Protein AF-A0A915ZDE6-F1 (afdb_monomer_lite)

Sequence (93 aa):
MRNSYSEEQFNMKYQEMLDKYEPCCPYLEKRIYPSRESWTRYCISKIFTVGIESTQRVESINGVIKKLVDRGTLLKELVTAIECELDKESHYT

Secondary structure (DSSP, 8-state):
------HHHHHHHHHHHHHHTGGGHHHIIIIIGGGHHHHHHHHHHTT-GGG----HHHHHHHHHHHHH-STT--HHHHHHHHHHHHHHHHTT-

Structure (mmCIF, N/CA/C/O backbone):
data_AF-A0A915ZDE6-F1
#
_entry.id   AF-A0A915ZDE6-F1
#
loop_
_atom_site.group_PDB
_atom_site.id
_atom_site.type_symbol
_atom_site.label_atom_id
_atom_site.label_alt_id
_atom_site.label_comp_id
_atom_site.label_asym_id
_atom_site.label_entity_id
_atom_site.label_seq_id
_atom_site.pdbx_PDB_ins_code
_atom_site.Cartn_x
_atom_site.Cartn_y
_atom_site.Cartn_z
_atom_site.occupancy
_atom_site.B_iso_or_equiv
_atom_site.auth_seq_id
_atom_site.auth_comp_id
_atom_site.auth_asym_id
_atom_site.auth_atom_id
_atom_site.pdbx_PDB_model_num
ATOM 1 N N . MET A 1 1 ? 7.078 26.820 11.217 1.00 35.97 1 MET A N 1
ATOM 2 C CA . MET A 1 1 ? 7.510 25.489 11.698 1.00 35.97 1 MET A CA 1
ATOM 3 C C . MET A 1 1 ? 6.650 24.444 11.015 1.00 35.97 1 MET A C 1
ATOM 5 O O . MET A 1 1 ? 5.434 24.529 11.096 1.00 35.97 1 MET A O 1
ATOM 9 N N . ARG A 1 2 ? 7.270 23.550 10.244 1.00 40.91 2 ARG A N 1
ATOM 10 C CA . ARG A 1 2 ? 6.605 22.557 9.395 1.00 40.91 2 ARG A CA 1
ATOM 11 C C . ARG A 1 2 ? 6.395 21.290 10.230 1.00 40.91 2 ARG A C 1
ATOM 13 O O . ARG A 1 2 ? 7.374 20.648 10.581 1.00 40.91 2 ARG A O 1
ATOM 20 N N . ASN A 1 3 ? 5.136 20.962 10.517 1.00 42.56 3 ASN A N 1
ATOM 21 C CA . ASN A 1 3 ? 4.671 19.616 10.864 1.00 42.56 3 ASN A CA 1
ATOM 22 C C . ASN A 1 3 ? 5.221 18.999 12.168 1.00 42.56 3 ASN A C 1
ATOM 24 O O . ASN A 1 3 ? 5.927 17.996 12.124 1.00 42.56 3 ASN A O 1
ATOM 28 N N . SER A 1 4 ? 4.835 19.515 13.339 1.00 45.72 4 SER A N 1
ATOM 29 C CA . SER A 1 4 ? 4.837 18.695 14.563 1.00 45.72 4 SER A CA 1
ATOM 30 C C . SER A 1 4 ? 3.516 17.922 14.643 1.00 45.72 4 SER A C 1
ATOM 32 O O . SER A 1 4 ? 2.626 18.268 15.416 1.00 45.72 4 SER A O 1
ATOM 34 N N . TYR A 1 5 ? 3.336 16.932 13.773 1.00 59.47 5 TYR A N 1
ATOM 35 C CA . TYR A 1 5 ? 2.162 16.065 13.834 1.00 59.47 5 TYR A CA 1
ATOM 36 C C . TYR A 1 5 ? 2.409 14.970 14.884 1.00 59.47 5 TYR A C 1
ATOM 38 O O . TYR A 1 5 ? 3.353 14.188 14.751 1.00 59.47 5 TYR A O 1
ATOM 46 N N . SER A 1 6 ? 1.606 14.970 15.952 1.00 69.75 6 SER A N 1
ATOM 47 C CA . SER A 1 6 ? 1.748 14.077 17.107 1.00 69.75 6 SER A CA 1
ATOM 48 C C . SER A 1 6 ? 1.059 12.727 16.885 1.00 69.75 6 SER A C 1
ATOM 50 O O . SER A 1 6 ? 0.109 12.605 16.109 1.00 69.75 6 SER A O 1
ATOM 52 N N . GLU A 1 7 ? 1.522 11.707 17.607 1.00 72.44 7 GLU A N 1
ATOM 53 C CA . GLU A 1 7 ? 0.907 10.372 17.671 1.00 72.44 7 GLU A CA 1
ATOM 54 C C . GLU A 1 7 ? -0.592 10.433 18.021 1.00 72.44 7 GLU A C 1
ATOM 56 O O . GLU A 1 7 ? -1.396 9.656 17.511 1.00 72.44 7 GLU A O 1
ATOM 61 N N . GLU A 1 8 ? -0.993 11.431 18.810 1.00 78.62 8 GLU A N 1
ATOM 62 C CA . GLU A 1 8 ? -2.385 1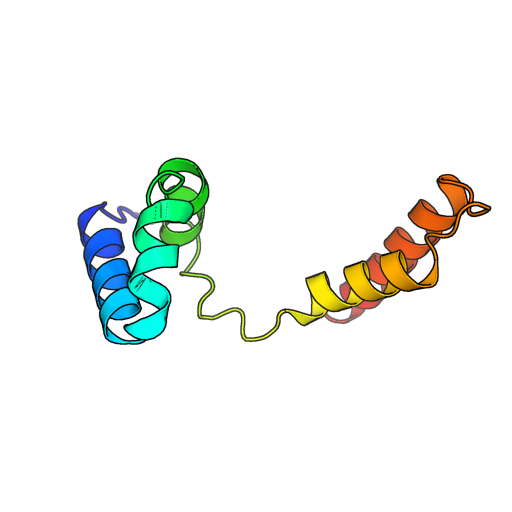1.686 19.185 1.00 78.62 8 GLU A CA 1
ATOM 63 C C . GLU A 1 8 ? -3.284 11.971 17.975 1.00 78.62 8 GLU A C 1
ATOM 65 O O . GLU A 1 8 ? -4.387 11.433 17.888 1.00 78.62 8 GLU A O 1
ATOM 70 N N . GLN A 1 9 ? -2.815 12.765 17.005 1.00 74.94 9 GLN A N 1
ATOM 71 C CA . GLN A 1 9 ? -3.611 13.072 15.812 1.00 74.94 9 GLN A CA 1
ATOM 72 C C . GLN A 1 9 ? -3.799 11.848 14.915 1.00 74.94 9 GLN A C 1
ATOM 74 O O . GLN A 1 9 ? -4.866 11.668 14.327 1.00 74.94 9 GLN A O 1
ATOM 79 N N . PHE A 1 10 ? -2.782 10.989 14.834 1.00 78.81 10 PHE A N 1
ATOM 80 C CA . PHE A 1 10 ? -2.892 9.709 14.146 1.00 78.81 10 PHE A CA 1
ATOM 81 C C . PHE A 1 10 ? -3.912 8.798 14.830 1.00 78.81 10 PHE A C 1
ATOM 83 O O . PHE A 1 10 ? -4.795 8.272 14.157 1.00 78.81 10 PHE A O 1
ATOM 90 N N . ASN A 1 11 ? -3.832 8.660 16.155 1.00 82.00 11 ASN A N 1
ATOM 91 C CA . ASN A 1 11 ? -4.749 7.815 16.916 1.00 82.00 11 ASN A CA 1
ATOM 92 C C . ASN A 1 11 ? -6.201 8.286 16.771 1.00 82.00 11 ASN A C 1
ATOM 94 O O . ASN A 1 11 ? -7.081 7.462 16.541 1.00 82.00 11 ASN A O 1
ATOM 98 N N . MET A 1 12 ? -6.446 9.600 16.804 1.00 84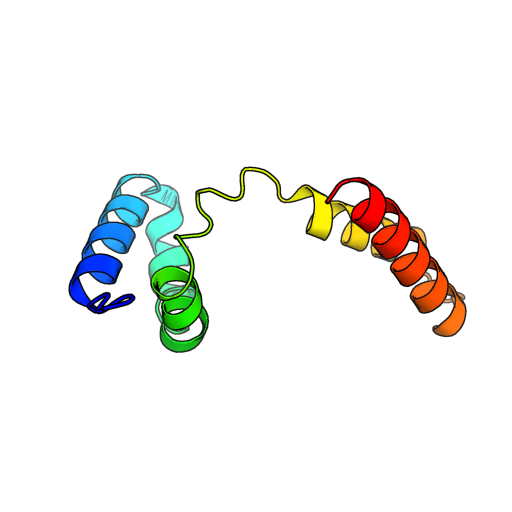.12 12 MET A N 1
ATOM 99 C CA . MET A 1 12 ? -7.774 10.170 16.566 1.00 84.12 12 MET A CA 1
ATOM 100 C C . MET A 1 12 ? -8.314 9.799 15.175 1.00 84.12 12 MET A C 1
ATOM 102 O O . MET A 1 12 ? -9.424 9.289 15.056 1.00 84.12 12 MET A O 1
ATOM 106 N N . LYS A 1 13 ? -7.510 9.982 14.119 1.00 81.31 13 LYS A N 1
ATOM 107 C CA . LYS A 1 13 ? -7.906 9.647 12.739 1.00 81.31 13 LYS A CA 1
ATOM 108 C C . LYS A 1 13 ? -8.092 8.147 12.518 1.00 81.31 13 LYS A C 1
ATOM 110 O O . LYS A 1 13 ? -8.941 7.739 11.730 1.00 81.31 13 LYS A O 1
ATOM 115 N N . TYR A 1 14 ? -7.301 7.329 13.202 1.00 83.62 14 TYR A N 1
ATOM 116 C CA . TYR A 1 14 ? -7.414 5.880 13.131 1.00 83.62 14 TYR A CA 1
ATOM 117 C C . TYR A 1 14 ? -8.697 5.380 13.807 1.00 83.62 14 TYR A C 1
ATOM 119 O O . TYR A 1 14 ? -9.364 4.511 13.256 1.00 83.62 14 TYR A O 1
ATOM 127 N N . GLN A 1 15 ? -9.095 5.973 14.937 1.00 85.81 15 GLN A N 1
ATOM 128 C CA . GLN A 1 15 ? -10.384 5.678 15.574 1.00 85.81 15 GLN A CA 1
ATOM 129 C C . GLN A 1 15 ? -11.566 6.069 14.677 1.00 85.81 15 GLN A C 1
ATOM 131 O O . GLN A 1 15 ? -12.423 5.230 14.424 1.00 85.81 15 GLN A O 1
ATOM 136 N N . GLU A 1 16 ? -11.547 7.265 14.069 1.00 86.75 16 GLU A N 1
ATOM 137 C CA . GLU A 1 16 ? -12.571 7.666 13.082 1.00 86.75 16 GLU A CA 1
ATOM 138 C C . GLU A 1 16 ? -12.701 6.647 11.926 1.00 86.75 16 GLU A C 1
ATOM 140 O O . GLU A 1 16 ? -13.792 6.412 11.401 1.00 86.75 16 GLU A O 1
ATOM 145 N N . MET A 1 17 ? -11.588 6.032 11.504 1.00 84.38 17 MET A N 1
ATOM 146 C CA . MET A 1 17 ? -11.583 5.003 10.462 1.00 84.38 17 MET A CA 1
ATOM 147 C C . MET A 1 17 ? -12.211 3.687 10.939 1.00 84.38 17 MET A C 1
ATOM 149 O O . MET A 1 17 ? -12.944 3.066 10.169 1.00 84.38 17 MET A O 1
ATOM 153 N N . LEU A 1 18 ? -11.926 3.258 12.171 1.00 86.62 18 LEU A N 1
ATOM 154 C CA . LEU A 1 18 ? -12.527 2.055 12.752 1.00 86.62 18 LEU A CA 1
ATOM 155 C C . LEU A 1 18 ? -14.045 2.218 12.883 1.00 86.62 18 LEU A C 1
ATOM 157 O O . LEU A 1 18 ? -14.783 1.346 12.432 1.00 86.62 18 LEU A O 1
ATOM 161 N N . ASP A 1 19 ? -14.504 3.371 13.370 1.00 87.88 19 ASP A N 1
ATOM 162 C CA . ASP A 1 19 ? -15.934 3.672 13.507 1.00 87.88 19 ASP A CA 1
ATOM 163 C C . ASP A 1 19 ? -16.655 3.665 12.150 1.00 87.88 19 ASP A C 1
ATOM 165 O O . ASP A 1 19 ? -17.764 3.151 12.012 1.00 87.88 19 ASP A O 1
ATOM 169 N N . LYS A 1 20 ? -16.013 4.206 11.106 1.00 88.69 20 LYS A N 1
ATOM 170 C CA . LYS A 1 20 ? -16.581 4.249 9.750 1.00 88.69 20 LYS A CA 1
ATOM 171 C C . LYS A 1 20 ? -16.637 2.875 9.077 1.00 88.69 20 LYS A C 1
ATOM 173 O O . LYS A 1 20 ? -17.501 2.643 8.231 1.00 88.69 20 LYS A O 1
ATOM 178 N N . TYR A 1 21 ? -15.702 1.986 9.406 1.00 84.81 21 TYR A N 1
ATOM 179 C CA . TYR A 1 21 ? -15.551 0.679 8.772 1.00 84.81 21 TYR A CA 1
ATOM 180 C C . TYR A 1 21 ? -15.598 -0.455 9.800 1.00 84.81 21 TYR A C 1
ATOM 182 O O . TYR A 1 21 ? -14.752 -1.352 9.772 1.00 84.81 21 TYR A O 1
ATOM 190 N N . GLU A 1 22 ? -16.630 -0.450 10.650 1.00 85.69 22 GLU A N 1
ATOM 191 C CA . GLU A 1 22 ? -16.869 -1.459 11.692 1.00 85.69 22 GLU A CA 1
ATOM 192 C C . GLU A 1 22 ? -16.694 -2.918 11.202 1.00 85.69 22 GLU A C 1
ATOM 194 O O . GLU A 1 22 ? -15.981 -3.686 11.855 1.00 85.69 22 GLU A O 1
ATOM 199 N N . PRO A 1 23 ? -17.206 -3.328 10.017 1.00 88.25 23 PRO A N 1
ATOM 200 C CA . PRO A 1 23 ? -17.031 -4.703 9.534 1.00 88.25 23 PRO A CA 1
ATOM 201 C C . PRO A 1 23 ? -15.567 -5.083 9.259 1.00 88.25 23 PRO A C 1
ATOM 203 O O . PRO A 1 23 ? -15.205 -6.260 9.265 1.00 88.25 23 PRO A O 1
ATOM 206 N N . CYS A 1 24 ? -14.717 -4.089 9.000 1.00 84.94 24 CYS A N 1
ATOM 207 C CA . CYS A 1 24 ? -13.309 -4.255 8.664 1.00 84.94 24 CYS A CA 1
ATOM 208 C C . CYS A 1 24 ? -12.386 -4.104 9.882 1.00 84.94 24 CYS A C 1
ATOM 210 O O . CYS A 1 24 ? -11.190 -4.384 9.751 1.00 84.94 24 CYS A O 1
ATOM 212 N N . CYS A 1 25 ? -12.904 -3.718 11.057 1.00 87.50 25 CYS A N 1
ATOM 213 C CA . CYS A 1 25 ? -12.123 -3.561 12.290 1.00 87.50 25 CYS A CA 1
ATOM 214 C C . CYS A 1 25 ? -11.188 -4.745 12.576 1.00 87.50 25 CYS A C 1
ATOM 216 O O . CYS A 1 25 ? -9.996 -4.508 12.784 1.00 87.50 25 CYS A O 1
ATOM 218 N N . PRO A 1 26 ? -11.628 -6.020 12.468 1.00 87.94 26 PRO A N 1
ATOM 219 C CA . PRO A 1 26 ? -10.746 -7.154 12.734 1.00 87.94 26 PRO A CA 1
ATOM 220 C C . PRO A 1 26 ? -9.510 -7.185 11.829 1.00 87.94 26 PRO A C 1
ATOM 222 O O . PRO A 1 26 ? -8.445 -7.622 12.254 1.00 87.94 26 PRO A O 1
ATOM 225 N N . TYR A 1 27 ? -9.637 -6.733 10.580 1.00 86.19 27 TYR A N 1
ATOM 226 C CA . TYR A 1 27 ? -8.529 -6.667 9.632 1.00 86.19 27 TYR A CA 1
ATOM 227 C C . TYR A 1 27 ? -7.607 -5.480 9.924 1.00 86.19 27 TYR A C 1
ATOM 229 O O . TYR A 1 27 ? -6.382 -5.632 9.937 1.00 86.19 27 TYR A O 1
ATOM 237 N N . LEU A 1 28 ? -8.195 -4.310 10.178 1.00 84.31 28 LEU A N 1
ATOM 238 C CA . LEU A 1 28 ? -7.460 -3.084 10.471 1.00 84.31 28 LEU A CA 1
ATOM 239 C C . LEU A 1 28 ? -6.616 -3.256 11.739 1.00 84.31 28 LEU A C 1
ATOM 241 O O . LEU A 1 28 ? -5.403 -3.061 11.712 1.00 84.31 28 LEU A O 1
ATOM 245 N N . GLU A 1 29 ? -7.210 -3.747 12.821 1.00 86.62 29 GLU A N 1
ATOM 246 C CA . GLU A 1 29 ? -6.507 -3.941 14.088 1.00 86.62 29 GLU A CA 1
ATOM 247 C C . GLU A 1 29 ? -5.482 -5.076 14.045 1.00 86.62 29 GLU A C 1
ATOM 249 O O . GLU A 1 29 ? -4.374 -4.917 14.552 1.00 86.62 29 GLU A O 1
ATOM 254 N N . LYS A 1 30 ? -5.808 -6.223 13.434 1.00 86.88 30 LYS A N 1
ATOM 255 C CA . LYS A 1 30 ? -4.914 -7.394 13.484 1.00 86.88 30 LYS A CA 1
ATOM 256 C C . LYS A 1 30 ? -3.807 -7.367 12.443 1.00 86.88 30 LYS A C 1
ATOM 258 O O . LYS A 1 30 ? -2.776 -7.998 12.654 1.00 86.88 30 LYS A O 1
ATOM 263 N N . ARG A 1 31 ? -4.012 -6.698 11.305 1.00 83.88 31 ARG A N 1
ATOM 264 C CA . ARG A 1 31 ? -3.071 -6.741 10.173 1.00 83.88 31 ARG A CA 1
ATOM 265 C C . ARG A 1 31 ? -2.421 -5.395 9.888 1.00 83.88 31 ARG A C 1
ATOM 267 O O . ARG A 1 31 ? -1.236 -5.354 9.567 1.00 83.88 31 ARG A O 1
ATOM 274 N N . ILE A 1 32 ? -3.175 -4.306 10.011 1.00 82.38 32 ILE A N 1
ATOM 275 C CA . ILE A 1 32 ? -2.703 -2.971 9.630 1.00 82.38 32 ILE A CA 1
ATOM 276 C C . ILE A 1 32 ? -2.027 -2.277 10.819 1.00 82.38 32 ILE A C 1
ATOM 278 O O . ILE A 1 32 ? -0.878 -1.853 10.697 1.00 82.38 32 ILE A O 1
ATOM 282 N N . TYR A 1 33 ? -2.653 -2.259 11.998 1.00 83.12 33 TYR A N 1
ATOM 283 C CA . TYR A 1 33 ? -2.109 -1.611 13.200 1.00 83.12 33 TYR A CA 1
ATOM 284 C C . TYR A 1 33 ? -0.733 -2.123 13.686 1.00 83.12 33 TYR A C 1
ATOM 286 O O . TYR A 1 33 ? 0.071 -1.307 14.152 1.00 83.12 33 TYR A O 1
ATOM 294 N N . PRO A 1 34 ? -0.377 -3.421 13.569 1.00 85.75 34 PRO A N 1
ATOM 295 C CA . PRO A 1 34 ? 0.951 -3.896 13.965 1.00 85.75 34 PRO A CA 1
ATOM 296 C C . PRO A 1 34 ? 2.077 -3.341 13.090 1.00 85.75 34 PRO A C 1
ATOM 298 O O . PRO A 1 34 ? 3.196 -3.186 13.562 1.00 85.75 34 PRO A O 1
ATOM 301 N N . SER A 1 35 ? 1.783 -2.998 11.831 1.00 79.81 35 SER A N 1
ATOM 302 C CA . SER A 1 35 ? 2.752 -2.389 10.911 1.00 79.81 35 SER A CA 1
ATOM 303 C C . SER A 1 35 ? 2.711 -0.858 10.925 1.00 79.81 35 SER A C 1
ATOM 305 O O . SER A 1 35 ? 3.335 -0.230 10.067 1.00 79.81 35 SER A O 1
ATOM 307 N N . ARG A 1 36 ? 2.004 -0.248 11.894 1.00 76.88 36 ARG A N 1
ATOM 308 C CA . ARG A 1 36 ? 1.755 1.200 11.934 1.00 76.88 36 ARG A CA 1
ATOM 309 C C . ARG A 1 36 ? 3.010 2.024 11.778 1.00 76.88 36 ARG A C 1
ATOM 311 O O . ARG A 1 36 ? 3.052 2.851 10.891 1.00 76.88 36 ARG A O 1
ATOM 318 N N . GLU A 1 37 ? 4.100 1.716 12.462 1.00 72.00 37 GLU A N 1
ATOM 319 C CA . GLU A 1 37 ? 5.337 2.501 12.349 1.00 72.00 37 GLU A CA 1
ATOM 320 C C . GLU A 1 37 ? 5.865 2.655 10.905 1.00 72.00 37 GLU A C 1
ATOM 322 O O . GLU A 1 37 ? 6.446 3.692 10.571 1.00 72.00 37 GLU A O 1
ATOM 327 N N . SER A 1 38 ? 5.604 1.680 10.023 1.00 69.19 38 SER A N 1
ATOM 328 C CA . SER A 1 38 ? 5.996 1.721 8.607 1.00 69.19 38 SER A CA 1
ATOM 329 C C . SER A 1 38 ? 5.142 2.665 7.750 1.00 69.19 38 SER A C 1
ATOM 331 O O . SER A 1 38 ? 5.652 3.234 6.787 1.00 69.19 38 SER A O 1
ATOM 333 N N . TRP A 1 39 ? 3.865 2.873 8.084 1.00 65.25 39 TRP A N 1
ATOM 334 C CA . TRP A 1 39 ? 2.934 3.714 7.309 1.00 65.25 39 TRP A CA 1
ATOM 335 C C . TRP A 1 39 ? 2.426 4.944 8.069 1.00 65.25 39 TRP A C 1
ATOM 337 O O . TRP A 1 39 ? 1.945 5.890 7.454 1.00 65.25 39 TRP A O 1
ATOM 347 N N . THR A 1 40 ? 2.606 4.997 9.384 1.00 63.47 40 THR A N 1
ATOM 348 C CA . THR A 1 40 ? 2.302 6.122 10.268 1.00 63.47 40 THR A CA 1
ATOM 349 C C . THR A 1 40 ? 3.172 7.311 9.891 1.00 63.47 40 THR A C 1
ATOM 351 O O . THR A 1 40 ? 2.640 8.394 9.689 1.00 63.47 40 THR A O 1
ATOM 354 N N . ARG A 1 41 ? 4.481 7.128 9.642 1.00 58.84 41 ARG A N 1
ATOM 355 C CA . ARG A 1 41 ? 5.328 8.212 9.102 1.00 58.84 41 ARG A CA 1
ATOM 356 C C . ARG A 1 41 ? 4.807 8.742 7.768 1.00 58.84 41 ARG A C 1
ATOM 358 O O . ARG A 1 41 ? 4.870 9.944 7.540 1.00 58.84 41 ARG A O 1
ATOM 365 N N . TYR A 1 42 ? 4.274 7.880 6.904 1.00 52.19 42 TYR A N 1
ATOM 366 C CA . TYR A 1 42 ? 3.686 8.291 5.630 1.00 52.19 42 TYR A CA 1
ATOM 367 C C . TYR A 1 42 ? 2.354 9.035 5.829 1.00 52.19 42 TYR A C 1
ATOM 369 O O . TYR A 1 42 ? 2.234 10.149 5.335 1.00 52.19 42 TYR A O 1
ATOM 377 N N . CYS A 1 43 ? 1.426 8.500 6.634 1.00 52.50 43 CYS A N 1
ATOM 378 C CA . CYS A 1 43 ? 0.137 9.124 6.977 1.00 52.50 43 CYS A CA 1
ATOM 379 C C . CYS A 1 43 ? 0.275 10.480 7.681 1.00 52.50 43 CYS A C 1
ATOM 381 O O . CYS A 1 43 ? -0.586 11.343 7.534 1.00 52.50 43 CYS A O 1
ATOM 383 N N . ILE A 1 44 ? 1.336 10.643 8.473 1.00 54.19 44 ILE A N 1
ATOM 384 C CA . ILE A 1 44 ? 1.604 11.829 9.287 1.00 54.19 44 ILE A CA 1
ATOM 385 C C . ILE A 1 44 ? 2.431 12.873 8.511 1.00 54.19 44 ILE A C 1
ATOM 387 O O . ILE A 1 44 ? 2.197 14.069 8.652 1.00 54.19 44 ILE A O 1
ATOM 391 N N . SER A 1 45 ? 3.409 12.468 7.687 1.00 53.44 45 SER A N 1
ATOM 392 C CA . SER A 1 45 ? 4.309 13.413 6.988 1.00 53.44 45 SER A CA 1
ATOM 393 C C . SER A 1 45 ? 3.742 13.970 5.684 1.00 53.44 45 SER A C 1
ATOM 395 O O . SER A 1 45 ? 4.094 15.083 5.280 1.00 53.44 45 SER A O 1
ATOM 397 N N . LYS A 1 46 ? 2.845 13.228 5.037 1.00 47.25 46 LYS A N 1
ATOM 398 C CA . LYS A 1 46 ? 2.034 13.694 3.923 1.00 47.25 46 LYS A CA 1
ATOM 399 C C . LYS A 1 46 ? 0.607 13.314 4.251 1.00 47.25 46 LYS A C 1
ATOM 401 O O . LYS A 1 46 ? 0.332 12.133 4.391 1.00 47.25 46 LYS A O 1
ATOM 406 N N . ILE A 1 47 ? -0.239 14.333 4.403 1.00 44.75 47 ILE A N 1
ATOM 407 C CA . ILE A 1 47 ? -1.697 14.302 4.242 1.00 44.75 47 ILE A CA 1
ATOM 408 C C . ILE A 1 47 ? -2.181 12.879 3.969 1.00 44.75 47 ILE A C 1
ATOM 410 O O . ILE A 1 47 ? -2.032 12.390 2.849 1.00 44.75 47 ILE A O 1
ATOM 414 N N . PHE A 1 48 ? -2.660 12.226 5.026 1.00 43.28 48 PHE A N 1
ATOM 415 C CA . PHE A 1 48 ? -3.492 11.033 4.996 1.00 43.28 48 PHE A CA 1
ATOM 416 C C . PHE A 1 48 ? -4.043 10.778 3.586 1.00 43.28 48 PHE A C 1
ATOM 418 O O . PHE A 1 48 ? -4.856 11.547 3.070 1.00 43.28 48 PHE A O 1
ATOM 425 N N . THR A 1 49 ? -3.570 9.714 2.944 1.00 48.94 49 THR A N 1
ATOM 426 C CA . THR A 1 49 ? -3.921 9.298 1.575 1.00 48.94 49 THR A CA 1
ATOM 427 C C . THR A 1 49 ? -5.376 8.841 1.433 1.00 48.94 49 THR A C 1
ATOM 429 O O . THR A 1 49 ? -5.726 8.149 0.491 1.00 48.94 49 THR A O 1
ATOM 432 N N . VAL A 1 50 ? -6.257 9.300 2.319 1.00 46.84 50 VAL A N 1
ATOM 433 C CA . VAL A 1 50 ? -7.710 9.349 2.114 1.00 46.84 50 VAL A CA 1
ATOM 434 C C . VAL A 1 50 ? -8.121 10.504 1.195 1.00 46.84 50 VAL A C 1
ATOM 436 O O . VAL A 1 50 ? -9.287 10.613 0.844 1.00 46.84 50 VAL A O 1
ATOM 439 N N . GLY A 1 51 ? -7.167 11.333 0.754 1.00 40.28 51 GLY A N 1
ATOM 440 C CA . GLY A 1 51 ? -7.335 12.242 -0.385 1.00 40.28 51 GLY A CA 1
ATOM 441 C C . GLY A 1 51 ? -6.787 11.717 -1.719 1.00 40.28 51 GLY A C 1
ATOM 442 O O . GLY A 1 51 ? -6.897 12.416 -2.721 1.00 40.28 51 GLY A O 1
ATOM 443 N N . ILE A 1 52 ? -6.178 10.521 -1.771 1.00 53.09 52 ILE A N 1
ATOM 444 C CA . ILE A 1 52 ? -5.947 9.859 -3.063 1.00 53.09 52 ILE A CA 1
ATOM 445 C C . ILE A 1 52 ? -7.285 9.236 -3.451 1.00 53.09 52 ILE A C 1
ATOM 447 O O . ILE A 1 52 ? -7.608 8.122 -3.054 1.00 53.09 52 ILE A O 1
ATOM 451 N N . GLU A 1 53 ? -8.077 9.985 -4.212 1.00 53.16 53 GLU A N 1
ATOM 452 C CA . GLU A 1 53 ? -9.356 9.518 -4.766 1.00 53.16 53 GLU A CA 1
ATOM 453 C C . GLU A 1 53 ? -9.170 8.428 -5.829 1.00 53.16 53 GLU A C 1
ATOM 455 O O . GLU A 1 53 ? -10.139 7.843 -6.305 1.00 53.16 53 GLU A O 1
ATOM 460 N N . SER A 1 54 ? -7.923 8.159 -6.221 1.00 58.97 54 SER A N 1
ATOM 461 C CA . SER A 1 54 ? -7.622 7.361 -7.392 1.00 58.97 54 SER A CA 1
ATOM 462 C C . SER A 1 54 ? -6.494 6.364 -7.146 1.00 58.97 54 SER A C 1
ATOM 464 O O . SER A 1 54 ? -5.320 6.709 -7.012 1.00 58.97 54 SER A O 1
ATOM 466 N N . THR A 1 55 ? -6.856 5.086 -7.155 1.00 74.88 55 THR A N 1
ATOM 467 C CA . THR A 1 55 ? -5.941 3.945 -7.280 1.00 74.88 55 THR A CA 1
ATOM 468 C C . THR A 1 55 ? -5.430 3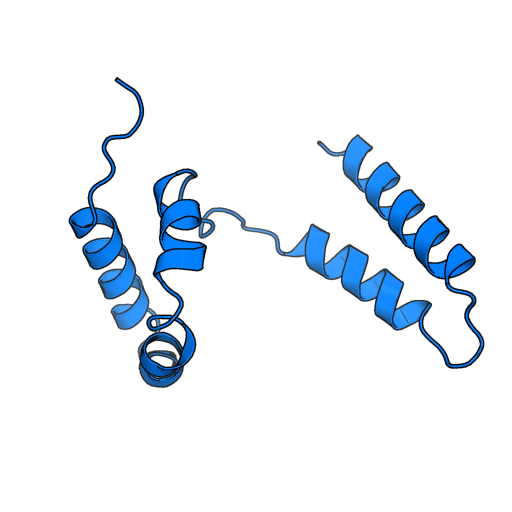.764 -8.714 1.00 74.88 55 THR A C 1
ATOM 470 O O . THR A 1 55 ? -4.633 2.859 -8.958 1.00 74.88 55 THR A O 1
ATOM 473 N N . GLN A 1 56 ? -5.823 4.638 -9.651 1.00 72.50 56 GLN A N 1
ATOM 474 C CA . GLN A 1 56 ? -5.605 4.515 -11.096 1.00 72.50 56 GLN A CA 1
ATOM 475 C C . GLN A 1 56 ? -4.156 4.245 -11.481 1.00 72.50 56 GLN A C 1
ATOM 477 O O . GLN A 1 56 ? -3.921 3.408 -12.341 1.00 72.50 56 GLN A O 1
ATOM 482 N N . ARG A 1 57 ? -3.182 4.880 -10.823 1.00 76.81 57 ARG A N 1
ATOM 483 C CA . ARG A 1 57 ? -1.762 4.643 -11.116 1.00 76.81 57 ARG A CA 1
ATOM 484 C C . ARG A 1 57 ? -1.325 3.215 -10.790 1.00 76.81 57 ARG A C 1
ATOM 486 O O . ARG A 1 57 ? -0.705 2.521 -11.591 1.00 76.81 57 ARG A O 1
ATOM 493 N N . VAL A 1 58 ? -1.688 2.743 -9.600 1.00 79.56 58 VAL A N 1
ATOM 494 C CA . VAL A 1 58 ? -1.377 1.375 -9.162 1.00 79.56 58 VAL A CA 1
ATOM 495 C C . VAL A 1 58 ? -2.175 0.357 -9.980 1.00 79.56 58 VAL A C 1
ATOM 497 O O . VAL A 1 58 ? -1.655 -0.700 -10.330 1.00 79.56 58 VAL A O 1
ATOM 500 N N . GLU A 1 59 ? -3.423 0.669 -10.320 1.00 82.00 59 GLU A N 1
ATOM 501 C CA . GLU A 1 59 ? -4.278 -0.178 -11.151 1.00 82.00 59 GLU A CA 1
ATOM 502 C C . GLU A 1 59 ? -3.813 -0.251 -12.607 1.00 82.00 59 GLU A C 1
ATOM 504 O O . GLU A 1 59 ? -3.841 -1.342 -13.176 1.00 82.00 59 GLU A O 1
ATOM 509 N N . SER A 1 60 ? -3.328 0.852 -13.183 1.00 82.69 60 SER A N 1
ATOM 510 C CA . SER A 1 60 ? -2.778 0.896 -14.540 1.00 82.69 60 SER A CA 1
ATOM 511 C C . SER A 1 60 ? -1.548 -0.002 -14.651 1.00 82.69 60 SER A C 1
ATOM 513 O O . SER A 1 60 ? -1.527 -0.944 -15.450 1.00 82.69 60 SER A O 1
ATOM 515 N N . ILE A 1 61 ? -0.579 0.177 -13.746 1.00 83.94 61 ILE A N 1
ATOM 516 C CA . ILE A 1 61 ? 0.631 -0.654 -1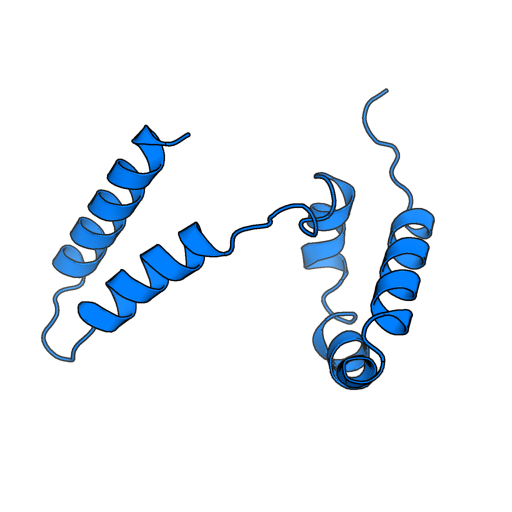3.684 1.00 83.94 61 ILE A CA 1
ATOM 517 C C . ILE A 1 61 ? 0.270 -2.127 -13.445 1.00 83.94 61 ILE A C 1
ATOM 519 O O . ILE A 1 61 ? 0.772 -3.016 -14.135 1.00 83.94 61 ILE A O 1
ATOM 523 N N . ASN A 1 62 ? -0.653 -2.415 -12.522 1.00 85.50 62 ASN A N 1
ATOM 524 C CA . ASN A 1 62 ? -1.120 -3.784 -12.288 1.00 85.50 62 ASN A CA 1
ATOM 525 C C . ASN A 1 62 ? -1.833 -4.380 -13.510 1.00 85.50 62 ASN A C 1
ATOM 527 O O . ASN A 1 62 ? -1.753 -5.588 -13.735 1.00 85.50 62 ASN A O 1
ATOM 531 N N . GLY A 1 63 ? -2.526 -3.563 -14.302 1.00 85.31 63 GLY A N 1
ATOM 532 C CA . GLY A 1 63 ? -3.130 -3.964 -15.567 1.00 85.31 63 GLY A CA 1
ATOM 533 C C . GLY A 1 63 ? -2.083 -4.361 -16.606 1.00 85.31 63 GLY A C 1
ATOM 534 O O . GLY A 1 63 ? -2.230 -5.403 -17.243 1.00 85.31 63 GLY A O 1
ATOM 535 N N . VAL A 1 64 ? -1.005 -3.583 -16.735 1.00 84.44 64 VAL A N 1
ATOM 536 C CA . VAL A 1 64 ? 0.136 -3.896 -17.613 1.00 84.44 64 VAL A CA 1
ATOM 537 C C . VAL A 1 64 ? 0.797 -5.206 -17.191 1.00 84.44 64 VAL A C 1
ATOM 539 O O . VAL A 1 64 ? 0.962 -6.103 -18.016 1.00 84.44 64 VAL A O 1
ATOM 542 N N . ILE A 1 65 ? 1.083 -5.365 -15.897 1.00 85.25 65 ILE A N 1
ATOM 543 C CA . ILE A 1 65 ? 1.687 -6.586 -15.348 1.00 85.25 65 ILE A CA 1
ATOM 544 C C . ILE A 1 65 ? 0.793 -7.800 -15.618 1.00 85.25 65 ILE A C 1
ATOM 546 O O . ILE A 1 65 ? 1.268 -8.803 -16.135 1.00 85.25 65 ILE A O 1
ATOM 550 N N . LYS A 1 66 ? -0.512 -7.721 -15.339 1.00 86.62 66 LYS A N 1
ATOM 551 C CA . LYS A 1 66 ? -1.436 -8.845 -15.574 1.00 86.62 66 LYS A CA 1
ATOM 552 C C . LYS A 1 66 ? -1.592 -9.208 -17.051 1.00 86.62 66 LYS A C 1
ATOM 554 O O . LYS A 1 66 ? -1.843 -10.369 -17.350 1.00 86.62 66 LYS A O 1
ATOM 559 N N . LYS A 1 67 ? -1.491 -8.234 -17.961 1.00 83.94 67 LYS A N 1
ATOM 560 C CA . LYS A 1 67 ? -1.589 -8.471 -19.411 1.00 83.94 67 LYS A CA 1
ATOM 561 C C . LYS A 1 67 ? -0.319 -9.072 -19.993 1.00 83.94 67 LYS A C 1
ATOM 563 O O . LYS A 1 67 ? -0.406 -9.862 -20.924 1.00 83.94 67 LYS A O 1
ATOM 568 N N . LEU A 1 68 ? 0.837 -8.644 -19.494 1.00 81.69 68 LEU A N 1
ATOM 569 C CA . LEU A 1 68 ? 2.119 -8.977 -20.101 1.00 81.69 68 LEU A CA 1
ATOM 570 C C . LEU A 1 68 ? 2.838 -10.113 -19.400 1.00 81.69 68 LEU A C 1
ATOM 572 O O . LEU A 1 68 ? 3.616 -10.783 -20.056 1.00 81.69 68 LEU A O 1
ATOM 576 N N . VAL A 1 69 ? 2.622 -10.355 -18.108 1.00 82.62 69 VAL A N 1
ATOM 577 C CA . VAL A 1 69 ? 3.287 -11.458 -17.409 1.00 82.62 69 VAL A CA 1
ATOM 578 C C . VAL A 1 69 ? 2.612 -12.780 -17.769 1.00 82.62 69 VAL A C 1
ATOM 580 O O . VAL A 1 69 ? 1.584 -13.143 -17.204 1.00 82.62 69 VAL A O 1
ATOM 583 N N . ASP A 1 70 ? 3.240 -13.513 -18.685 1.00 82.38 70 ASP A N 1
ATOM 584 C CA . ASP A 1 70 ? 2.983 -14.924 -18.966 1.00 82.38 70 ASP A CA 1
ATOM 585 C C . ASP A 1 70 ? 4.309 -15.709 -18.903 1.00 82.38 70 ASP A C 1
ATOM 587 O O . ASP A 1 70 ? 5.392 -15.129 -18.803 1.00 82.38 70 ASP A O 1
ATOM 591 N N . ARG A 1 71 ? 4.250 -17.045 -18.951 1.00 70.12 71 ARG A N 1
ATOM 592 C CA . ARG A 1 71 ? 5.418 -17.939 -18.848 1.00 70.12 71 ARG A CA 1
ATOM 593 C C . ARG A 1 71 ? 6.512 -17.666 -19.890 1.00 70.12 71 ARG A C 1
ATOM 595 O O . ARG A 1 71 ? 7.644 -18.085 -19.669 1.00 70.12 71 ARG A O 1
ATOM 602 N N . GLY A 1 72 ? 6.184 -17.015 -21.007 1.00 77.44 72 GLY A N 1
ATOM 603 C CA . GLY A 1 72 ? 7.116 -16.705 -22.096 1.00 77.44 72 GLY A CA 1
ATOM 604 C C . GLY A 1 72 ? 7.662 -15.274 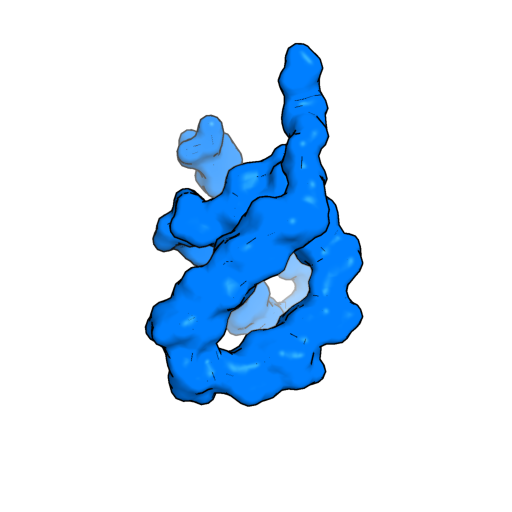-22.115 1.00 77.44 72 GLY A C 1
ATOM 605 O O . GLY A 1 72 ? 8.531 -14.986 -22.934 1.00 77.44 72 GLY A O 1
ATOM 606 N N . THR A 1 73 ? 7.175 -14.380 -21.253 1.00 81.38 73 THR A N 1
ATOM 607 C CA . THR A 1 73 ? 7.512 -12.953 -21.333 1.00 81.38 73 THR A CA 1
ATOM 608 C C . THR A 1 73 ? 8.907 -12.687 -20.792 1.00 81.38 73 THR A C 1
ATOM 610 O O . THR A 1 73 ? 9.238 -13.064 -19.664 1.00 81.38 73 THR A O 1
ATOM 613 N N . LEU A 1 74 ? 9.736 -11.996 -21.574 1.00 86.88 74 LEU A N 1
ATOM 614 C CA . LEU A 1 74 ? 11.073 -11.630 -21.127 1.00 86.88 74 LEU A CA 1
ATOM 615 C C . LEU A 1 74 ? 10.994 -10.458 -20.148 1.00 86.88 74 LEU A C 1
ATOM 617 O O . LEU A 1 74 ? 10.265 -9.492 -20.360 1.00 86.88 74 LEU A O 1
ATOM 621 N N . LEU A 1 75 ? 11.829 -10.486 -19.107 1.00 83.94 75 LEU A N 1
ATOM 622 C CA . LEU A 1 75 ? 11.878 -9.414 -18.107 1.00 83.94 75 LEU A CA 1
ATOM 623 C C . LEU A 1 75 ? 12.093 -8.028 -18.742 1.00 83.94 75 LEU A C 1
ATOM 625 O O . LEU A 1 75 ? 11.475 -7.059 -18.316 1.00 83.94 75 LEU A O 1
ATOM 629 N N . LYS A 1 76 ? 12.913 -7.944 -19.798 1.00 88.44 76 LYS A N 1
ATOM 630 C CA . LYS A 1 76 ? 13.135 -6.696 -20.545 1.00 88.44 76 LYS A CA 1
ATOM 631 C C . LYS A 1 76 ? 11.846 -6.138 -21.163 1.00 88.44 76 LYS A C 1
ATOM 633 O O . LYS A 1 76 ? 11.649 -4.935 -21.150 1.00 88.44 76 LYS A O 1
ATOM 638 N N . GLU A 1 77 ? 10.964 -7.002 -21.668 1.00 85.19 77 GLU A N 1
ATOM 639 C CA . GLU A 1 77 ? 9.713 -6.600 -22.325 1.00 85.19 77 GLU A CA 1
ATOM 640 C C . GLU A 1 77 ? 8.722 -6.064 -21.295 1.00 85.19 77 GLU A C 1
ATOM 642 O O . GLU A 1 77 ? 8.058 -5.056 -21.530 1.00 85.19 77 GLU A O 1
ATOM 647 N N . LEU A 1 78 ? 8.687 -6.694 -20.117 1.00 86.19 78 LEU A N 1
ATOM 648 C CA . LEU A 1 78 ? 7.894 -6.221 -18.990 1.00 86.19 78 LEU A CA 1
ATOM 649 C C . LEU A 1 78 ? 8.375 -4.852 -18.492 1.00 86.19 78 LEU A C 1
ATOM 651 O O . LEU A 1 78 ? 7.553 -3.966 -18.271 1.00 86.19 78 LEU A O 1
ATOM 655 N N . VAL A 1 79 ? 9.691 -4.668 -18.336 1.00 86.12 79 VAL A N 1
ATOM 656 C CA . VAL A 1 79 ? 10.277 -3.394 -17.886 1.00 86.12 79 VAL A CA 1
ATOM 657 C C . VAL A 1 79 ? 9.967 -2.276 -18.878 1.00 86.12 79 VAL A C 1
ATOM 659 O O . VAL A 1 79 ? 9.418 -1.258 -18.470 1.00 86.12 79 VAL A O 1
ATOM 662 N N . THR A 1 80 ? 10.198 -2.494 -20.177 1.00 89.19 80 THR A N 1
ATOM 663 C CA . THR A 1 80 ? 9.899 -1.493 -21.213 1.00 89.19 80 THR A CA 1
ATOM 664 C C . THR A 1 80 ? 8.419 -1.105 -21.238 1.00 89.19 80 THR A C 1
ATOM 666 O O . THR A 1 80 ? 8.082 0.061 -21.436 1.00 89.19 80 THR A O 1
ATOM 669 N N . ALA A 1 81 ? 7.510 -2.055 -21.016 1.00 85.00 81 ALA A N 1
ATOM 670 C CA . ALA A 1 81 ? 6.086 -1.752 -20.977 1.00 85.00 81 ALA A CA 1
ATOM 671 C C . ALA A 1 81 ? 5.669 -0.956 -19.731 1.00 85.00 81 ALA A C 1
ATOM 673 O O . ALA A 1 81 ? 4.819 -0.074 -19.834 1.00 85.00 81 ALA A O 1
ATOM 674 N N . ILE A 1 82 ? 6.263 -1.248 -18.570 1.00 85.75 82 ILE A N 1
ATOM 675 C CA . ILE A 1 82 ? 6.030 -0.481 -17.340 1.00 85.75 82 ILE A CA 1
ATOM 676 C C . ILE A 1 82 ? 6.572 0.945 -17.493 1.00 85.75 82 ILE A C 1
ATOM 678 O O . ILE A 1 82 ? 5.873 1.890 -17.142 1.00 85.75 82 ILE A O 1
ATOM 682 N N . GLU A 1 83 ? 7.773 1.112 -18.050 1.00 87.25 83 GLU A N 1
ATOM 683 C CA . GLU A 1 83 ? 8.362 2.427 -18.343 1.00 87.25 83 GLU A CA 1
ATOM 684 C C . GLU A 1 83 ? 7.471 3.239 -19.291 1.00 87.25 83 GLU A C 1
ATOM 686 O O . GLU A 1 83 ? 7.146 4.383 -18.996 1.00 87.25 83 GLU A O 1
ATOM 691 N N . CYS A 1 84 ? 6.969 2.622 -20.364 1.00 85.69 84 CYS A N 1
ATOM 692 C CA . CYS A 1 84 ? 6.052 3.281 -21.295 1.00 85.69 84 CYS A CA 1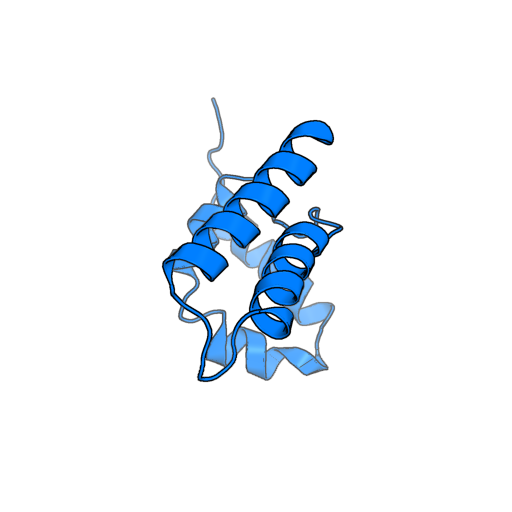
ATOM 693 C C . CYS A 1 84 ? 4.740 3.724 -20.625 1.00 85.69 84 CYS A C 1
ATOM 695 O O . CYS A 1 84 ? 4.195 4.774 -20.963 1.00 85.69 84 CYS A O 1
ATOM 697 N N . GLU A 1 85 ? 4.209 2.944 -19.681 1.00 82.56 85 GLU A N 1
ATOM 698 C CA . GLU A 1 85 ? 3.002 3.326 -18.943 1.00 82.56 85 GLU A CA 1
ATOM 699 C C . GLU A 1 85 ? 3.273 4.474 -17.961 1.00 82.56 85 GLU A C 1
ATOM 701 O O . GLU A 1 85 ? 2.475 5.405 -17.860 1.00 82.56 85 GLU A O 1
ATOM 706 N N . LEU A 1 86 ? 4.434 4.461 -17.302 1.00 82.12 86 LEU A N 1
ATOM 707 C CA . LEU A 1 86 ? 4.882 5.549 -16.433 1.00 82.12 86 LEU A CA 1
ATOM 708 C C . LEU A 1 86 ? 5.114 6.855 -17.210 1.00 82.12 86 LEU A C 1
ATOM 710 O O . LEU A 1 86 ? 4.745 7.924 -16.722 1.00 82.12 86 LEU A O 1
ATOM 714 N N . ASP A 1 87 ? 5.664 6.777 -18.423 1.00 85.12 87 ASP A N 1
ATOM 715 C CA . ASP A 1 87 ? 5.852 7.934 -19.303 1.00 85.12 87 ASP A CA 1
ATOM 716 C C . ASP A 1 87 ? 4.507 8.538 -19.726 1.00 85.12 87 ASP A C 1
ATOM 718 O O . ASP A 1 87 ? 4.339 9.758 -19.682 1.00 85.12 87 ASP A O 1
ATOM 722 N N . LYS A 1 88 ? 3.504 7.708 -20.049 1.00 81.88 88 LYS A N 1
ATOM 723 C CA . LYS A 1 88 ? 2.141 8.190 -20.338 1.00 81.88 88 LYS A CA 1
ATOM 724 C C . LYS A 1 88 ? 1.545 8.936 -19.151 1.00 81.88 88 LYS A C 1
ATOM 726 O O . LYS A 1 88 ? 0.963 9.998 -19.340 1.00 81.88 88 LYS A O 1
ATOM 731 N N . GLU A 1 89 ? 1.698 8.404 -17.940 1.00 71.69 89 GLU A N 1
ATOM 732 C CA . GLU A 1 89 ? 1.210 9.047 -16.716 1.00 71.69 89 GLU A CA 1
ATOM 733 C C . GLU A 1 89 ? 1.926 10.371 -16.415 1.00 71.69 89 GLU A C 1
ATOM 735 O O . GLU A 1 89 ? 1.301 11.303 -15.902 1.00 71.69 89 GLU A O 1
ATOM 740 N N . SER A 1 90 ? 3.208 10.492 -16.777 1.00 71.81 90 SER A N 1
ATOM 741 C CA . SER A 1 90 ? 3.981 11.725 -16.583 1.00 71.81 90 SER A CA 1
ATOM 742 C C . SER A 1 90 ? 3.410 12.922 -17.351 1.00 71.81 90 SER A C 1
ATOM 744 O O . SER A 1 90 ? 3.558 14.054 -16.908 1.00 71.81 90 SER A O 1
ATOM 746 N N . HIS A 1 91 ? 2.693 12.687 -18.455 1.00 64.81 91 HIS A N 1
ATOM 747 C CA . HIS A 1 91 ? 2.045 13.745 -19.236 1.00 64.81 91 HIS A CA 1
ATOM 748 C C . HIS A 1 91 ? 0.777 14.317 -18.587 1.00 64.81 91 HIS A C 1
ATOM 750 O O . HIS A 1 91 ? 0.283 15.353 -19.031 1.00 64.81 91 HIS A O 1
ATOM 756 N N . TYR A 1 92 ? 0.240 13.651 -17.562 1.00 60.00 92 TYR A N 1
ATOM 757 C CA . TYR A 1 92 ? -0.959 14.080 -16.837 1.00 60.00 92 TYR A CA 1
ATOM 758 C C . TYR A 1 92 ? -0.642 14.687 -15.458 1.00 60.00 92 TYR A C 1
ATOM 760 O O . TYR A 1 92 ? -1.575 15.024 -14.728 1.00 60.00 92 TYR A O 1
ATOM 768 N N . THR A 1 93 ? 0.644 14.808 -15.098 1.00 50.88 93 THR A N 1
ATOM 769 C CA . THR A 1 93 ? 1.126 15.322 -13.800 1.00 50.88 93 THR A CA 1
ATOM 770 C C . THR A 1 93 ? 1.882 16.632 -13.980 1.00 50.88 93 THR A C 1
ATOM 772 O O . THR A 1 93 ? 1.736 17.512 -13.104 1.00 50.88 93 THR A O 1
#

Foldseek 3Di:
DPAPQDPVVVVVVLVVVCVVCVVCVVVCVPPVVVCCVVCVCVCRNDPRCVVVPDPPLVVQLVVLCVVQDDPPHDPVNNVVSSVVSVVVVVVVD

Organism: NCBI:txid588596

pLDDT: mean 74.44, std 14.78, range [35.97, 89.19]

Radius of gyration: 18.22 Å; chains: 1; bounding box: 30×43×42 Å